Protein 2QPW (pdb70)

Solvent-accessible surface area: 9317 Å² total; per-residue (Å²): 188,115,145,79,141,124,124,102,114,81,82,39,57,67,94,91,6,13,127,84,4,74,186,50,40,44,137,31,7,128,10,109,51,1,68,69,54,133,46,23,0,0,0,45,3,47,91,94,5,142,145,38,90,93,9,37,47,10,65,20,48,109,55,123,104,103,100,13,125,36,96,71,35,15,27,84,1,94,33,64,160,108,25,165,20,2,13,4,1,41,70,34,108,97,7,40,19,3,18,2,5,12,44,5,85,110,21,64,71,25,8,0,46,14,45,90,62,138,112,23,15,34,5,60,2,76,100,91,3,45,73,56,84,18,0,11,0,80,115,93,64,188,98,135,103,182,214

Structure (mmCIF, N/CA/C/O backbone):
data_2QPW
#
_entry.id   2QPW
#
_cell.length_a   36.462
_cell.length_b   51.196
_cell.length_c   70.887
_cell.angle_alpha   90.00
_cell.angle_beta   90.00
_cell.angle_gamma   90.00
#
_symmetry.space_group_name_H-M   'P 21 21 21'
#
loop_
_entity.id
_entity.type
_entity.pdbx_description
1 polymer 'PR domain zinc finger protein 2'
2 water water
#
loop_
_atom_site.group_PDB
_atom_site.id
_atom_site.type_symbol
_atom_site.label_atom_id
_atom_site.label_alt_id
_atom_site.label_comp_id
_atom_site.label_asym_id
_atom_site.label_entity_id
_atom_site.label_seq_id
_atom_site.pdbx_PDB_ins_code
_atom_site.Cartn_x
_atom_site.Cartn_y
_atom_site.Cartn_z
_atom_site.occupancy
_atom_site.B_iso_or_equiv
_atom_site.auth_seq_id
_atom_site.auth_comp_id
_atom_site.auth_asym_id
_atom_site.auth_atom_id
_atom_site.pdbx_PDB_model_num
ATOM 1 N N . ASN A 1 3 ? 13.813 17.506 -4.902 1.00 39.07 1 ASN A N 1
ATOM 2 C CA . ASN A 1 3 ? 14.063 18.109 -3.547 1.00 38.65 1 ASN A CA 1
ATOM 3 C C . ASN A 1 3 ? 13.394 19.468 -3.368 1.00 37.59 1 ASN A C 1
ATOM 4 O O . ASN A 1 3 ? 13.806 20.271 -2.508 1.00 37.66 1 ASN A O 1
ATOM 9 N N . GLN A 1 4 ? 12.367 19.725 -4.182 1.00 35.82 2 GLN A N 1
ATOM 10 C CA . GLN A 1 4 ? 11.805 21.070 -4.266 1.00 33.14 2 GLN A CA 1
ATOM 11 C C . GLN A 1 4 ? 10.349 21.069 -4.756 1.00 30.77 2 GLN A C 1
ATOM 12 O O . GLN A 1 4 ? 10.048 20.424 -5.773 1.00 30.57 2 GLN A O 1
ATOM 18 N N . ASN A 1 5 ? 9.457 21.759 -4.019 1.00 27.51 3 ASN A N 1
ATOM 19 C CA . ASN A 1 5 ? 8.126 22.138 -4.549 1.00 24.70 3 ASN A CA 1
ATOM 20 C C . ASN A 1 5 ? 8.285 23.388 -5.427 1.00 23.46 3 ASN A C 1
ATOM 21 O O . ASN A 1 5 ? 8.101 24.498 -4.949 1.00 21.72 3 ASN A O 1
ATOM 26 N N . THR A 1 6 ? 8.627 23.221 -6.701 1.00 22.71 4 THR A N 1
ATOM 27 C CA . THR A 1 6 ? 8.755 24.355 -7.631 1.00 22.62 4 THR A CA 1
ATOM 28 C C . THR A 1 6 ? 8.006 24.038 -8.936 1.00 21.67 4 THR A C 1
ATOM 29 O O . THR A 1 6 ? 7.370 22.963 -9.060 1.00 21.11 4 THR A O 1
ATOM 33 N N . THR A 1 7 ? 8.090 24.951 -9.898 1.00 21.03 5 THR A N 1
ATOM 34 C CA . THR A 1 7 ? 7.464 24.776 -11.208 1.00 20.78 5 THR A CA 1
ATOM 35 C C . THR A 1 7 ? 8.341 24.050 -12.266 1.00 21.13 5 THR A C 1
ATOM 36 O O . THR A 1 7 ? 7.877 23.782 -13.390 1.00 19.84 5 THR A O 1
ATOM 40 N N . GLU A 1 8 ? 9.601 23.759 -11.942 1.00 21.89 6 GLU A N 1
ATOM 41 C CA . GLU A 1 8 ? 10.452 23.009 -12.913 1.00 23.06 6 GLU A CA 1
ATOM 42 C C . GLU A 1 8 ? 9.886 21.595 -13.145 1.00 22.38 6 GLU A C 1
ATOM 43 O O . GLU A 1 8 ? 9.432 20.919 -12.195 1.00 21.16 6 GLU A O 1
ATOM 49 N N . PRO A 1 9 ? 9.843 21.162 -14.414 1.00 23.80 7 PRO A N 1
ATOM 50 C CA . PRO A 1 9 ? 9.361 19.812 -14.748 1.00 24.70 7 PRO A CA 1
ATOM 51 C C . PRO A 1 9 ? 10.118 18.694 -14.036 1.00 26.43 7 PRO A C 1
ATOM 52 O O . PRO A 1 9 ? 11.343 18.785 -13.874 1.00 26.31 7 PRO A O 1
ATOM 56 N N . VAL A 1 10 ? 9.396 17.641 -13.642 1.00 27.27 8 VAL A N 1
ATOM 57 C CA . VAL A 1 10 ? 10.021 16.460 -13.022 1.00 30.47 8 VAL A CA 1
ATOM 58 C C . VAL A 1 10 ? 10.298 15.407 -14.106 1.00 31.32 8 VAL A C 1
ATOM 59 O O . VAL A 1 10 ? 9.446 15.151 -14.973 1.00 32.18 8 VAL A O 1
ATOM 63 N N . ALA A 1 11 ? 11.487 14.818 -14.056 1.00 32.73 9 ALA A N 1
ATOM 64 C CA . ALA A 1 11 ? 11.954 13.928 -15.135 1.00 33.70 9 ALA A CA 1
ATOM 65 C C . ALA A 1 11 ? 11.492 12.477 -15.014 1.00 33.86 9 ALA A C 1
ATOM 66 O O . ALA A 1 11 ? 11.409 11.774 -16.026 1.00 34.55 9 ALA A O 1
ATOM 68 N N . ALA A 1 12 ? 11.199 12.035 -13.787 1.00 33.98 10 ALA A N 1
ATOM 69 C CA . ALA A 1 12 ? 10.829 10.636 -13.510 1.00 33.21 10 ALA A CA 1
ATOM 70 C C . ALA A 1 12 ? 9.859 10.547 -12.314 1.00 32.36 10 ALA A C 1
ATOM 71 O O . ALA A 1 12 ? 10.015 11.268 -11.320 1.00 32.65 10 ALA A O 1
ATOM 73 N N . THR A 1 13 ? 8.847 9.694 -12.427 1.00 30.78 11 THR A N 1
ATOM 74 C CA . THR A 1 13 ? 7.914 9.453 -11.321 1.00 28.88 11 THR A CA 1
ATOM 75 C C . THR A 1 13 ? 7.750 7.948 -11.081 1.00 27.81 11 THR A C 1
ATOM 76 O O . THR A 1 13 ? 7.595 7.177 -12.042 1.00 28.30 11 THR A O 1
ATOM 80 N N . GLU A 1 14 ? 7.782 7.526 -9.814 1.00 25.88 12 GLU A N 1
ATOM 81 C CA . GLU A 1 14 ? 7.545 6.131 -9.450 1.00 24.70 12 GLU A CA 1
ATOM 82 C C . GLU A 1 14 ? 6.196 6.036 -8.750 1.00 24.67 12 GLU A C 1
ATOM 83 O O . GLU A 1 14 ? 6.004 6.673 -7.698 1.00 23.80 12 GLU A O 1
ATOM 89 N N . THR A 1 15 ? 5.266 5.244 -9.303 1.00 23.23 13 THR A N 1
ATOM 90 C CA . THR A 1 15 ? 3.925 5.064 -8.703 1.00 23.44 13 THR A CA 1
ATOM 91 C C . THR A 1 15 ? 3.682 3.666 -8.106 1.00 22.90 13 THR A C 1
ATOM 92 O O . THR A 1 15 ? 4.509 2.777 -8.292 1.00 23.46 13 THR A O 1
ATOM 96 N N . LEU A 1 16 ? 2.567 3.469 -7.385 1.00 22.46 14 LEU A N 1
ATOM 97 C CA . LEU A 1 16 ? 2.262 2.130 -6.843 1.00 22.13 14 LEU A CA 1
ATOM 98 C C . LEU A 1 16 ? 2.167 1.063 -7.937 1.00 23.53 14 LEU A C 1
ATOM 99 O O . LEU A 1 16 ? 2.550 -0.107 -7.731 1.00 23.34 14 LEU A O 1
ATOM 104 N N . ALA A 1 17 ? 1.682 1.472 -9.112 1.00 24.18 15 ALA A N 1
ATOM 105 C CA . ALA A 1 17 ? 1.582 0.553 -10.239 1.00 26.17 15 ALA A CA 1
ATOM 106 C C . ALA A 1 17 ? 2.910 -0.088 -10.624 1.00 26.25 15 ALA A C 1
ATOM 107 O O . ALA A 1 17 ? 2.895 -1.198 -11.147 1.00 27.98 15 ALA A O 1
ATOM 109 N N . GLU A 1 18 ? 4.050 0.573 -10.368 1.00 26.76 16 GLU A N 1
ATOM 110 C CA . GLU A 1 18 ? 5.355 0.008 -10.753 1.00 27.10 16 GLU A CA 1
ATOM 111 C C 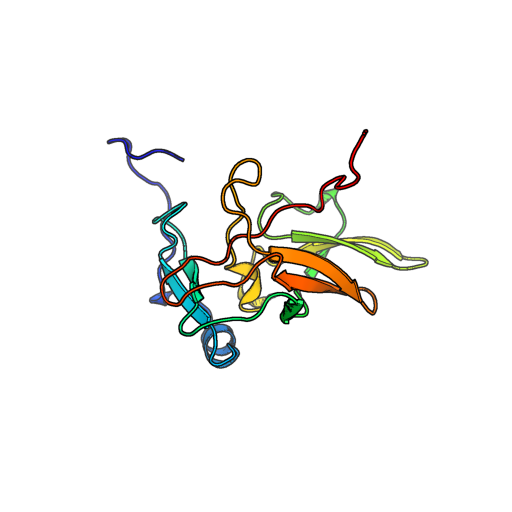. GLU A 1 18 ? 6.099 -0.859 -9.723 1.00 25.10 16 GLU A C 1
ATOM 112 O O . GLU A 1 18 ? 7.224 -1.308 -9.984 1.00 25.77 16 GLU A O 1
ATOM 118 N N . VAL A 1 19 ? 5.508 -1.063 -8.559 1.00 21.25 17 VAL A N 1
ATOM 119 C CA . VAL A 1 19 ? 6.176 -1.875 -7.546 1.00 18.98 17 VAL A CA 1
ATOM 120 C C . VAL A 1 19 ? 6.008 -3.352 -7.993 1.00 19.05 17 VAL A C 1
ATOM 121 O O . VAL A 1 19 ? 4.905 -3.714 -8.458 1.00 19.44 17 VAL A O 1
ATOM 125 N N . PRO A 1 20 ? 7.078 -4.177 -7.890 1.00 18.72 18 PRO A N 1
ATOM 126 C CA . PRO A 1 20 ? 6.904 -5.612 -8.219 1.00 18.30 18 PRO A CA 1
ATOM 127 C C . PRO A 1 20 ? 5.786 -6.261 -7.392 1.00 19.03 18 PRO A C 1
ATOM 128 O O . PRO A 1 20 ? 5.663 -5.988 -6.199 1.00 18.25 18 PRO A O 1
ATOM 132 N N . GLU A 1 21 ? 4.971 -7.128 -8.017 1.00 19.97 19 GLU A N 1
ATOM 133 C CA . GLU A 1 21 ? 3.897 -7.798 -7.298 1.00 21.38 19 GLU A CA 1
ATOM 134 C C . GLU A 1 21 ? 4.384 -8.554 -6.071 1.00 19.49 19 GLU A C 1
ATOM 135 O O . GLU A 1 21 ? 3.752 -8.514 -5.015 1.00 19.96 19 GLU A O 1
ATOM 141 N N . HIS A 1 22 ? 5.507 -9.271 -6.181 1.00 19.49 20 HIS A N 1
ATOM 142 C CA . HIS A 1 22 ? 5.965 -10.051 -5.029 1.00 18.45 20 HIS A CA 1
ATOM 143 C C . HIS A 1 22 ? 6.436 -9.178 -3.870 1.00 17.71 20 HIS A C 1
ATOM 144 O O . HIS A 1 22 ? 6.383 -9.604 -2.699 1.00 16.46 20 HIS A O 1
ATOM 151 N N . VAL A 1 23 ? 6.843 -7.944 -4.174 1.00 16.39 21 VAL A N 1
ATOM 152 C CA . VAL A 1 23 ? 7.226 -7.019 -3.095 1.00 17.00 21 VAL A CA 1
ATOM 153 C C . VAL A 1 23 ? 6.010 -6.568 -2.267 1.00 17.36 21 VAL A C 1
ATOM 154 O O . VAL A 1 23 ? 6.033 -6.579 -1.011 1.00 16.68 21 VAL A O 1
ATOM 158 N N . LEU A 1 24 ? 4.916 -6.242 -2.962 1.00 18.47 22 LEU A N 1
ATOM 159 C CA . LEU A 1 24 ? 3.634 -5.918 -2.280 1.00 19.99 22 LEU A CA 1
ATOM 160 C C . LEU A 1 24 ? 3.072 -7.040 -1.411 1.00 20.41 22 LEU A C 1
ATOM 161 O O . LEU A 1 24 ? 2.506 -6.782 -0.323 1.00 19.94 22 LEU A O 1
ATOM 166 N N . ARG A 1 25 ? 3.242 -8.296 -1.857 1.00 20.07 23 ARG A N 1
ATOM 167 C CA . ARG A 1 25 ? 2.692 -9.440 -1.101 1.00 21.69 23 ARG A CA 1
ATOM 168 C C . ARG A 1 25 ? 3.440 -9.721 0.180 1.00 21.35 23 ARG A C 1
ATOM 169 O O . ARG A 1 25 ? 2.946 -10.425 1.080 1.00 22.25 23 ARG A O 1
ATOM 177 N N . GLY A 1 26 ? 4.667 -9.193 0.260 1.00 19.94 24 GLY A N 1
ATOM 178 C CA . GLY A 1 26 ? 5.536 -9.452 1.377 1.00 20.49 24 GLY A CA 1
ATOM 179 C C . GLY A 1 26 ? 5.469 -8.579 2.621 1.00 21.10 24 GLY A C 1
ATOM 180 O O . GLY A 1 26 ? 6.166 -8.883 3.587 1.00 22.35 24 GLY A O 1
ATOM 181 N N . LEU A 1 27 ? 4.655 -7.505 2.618 1.00 20.48 25 LEU A N 1
ATOM 182 C CA . LEU A 1 27 ? 4.625 -6.558 3.741 1.00 21.01 25 LEU A CA 1
ATOM 183 C C . LEU A 1 27 ? 3.942 -7.182 4.985 1.00 20.14 25 LEU A C 1
ATOM 184 O O . LEU A 1 27 ? 2.982 -7.980 4.842 1.00 19.24 25 LEU A O 1
ATOM 189 N N . PRO A 1 28 ? 4.417 -6.838 6.201 1.00 18.72 26 PRO A N 1
ATOM 190 C CA . PRO A 1 28 ? 3.641 -7.202 7.379 1.00 18.55 26 PRO A CA 1
ATOM 191 C C . PRO A 1 28 ? 2.460 -6.227 7.569 1.00 18.37 26 PRO A C 1
ATOM 192 O O . PRO A 1 28 ? 2.412 -5.188 6.923 1.00 17.06 26 PRO A O 1
ATOM 196 N N . GLU A 1 29 ? 1.528 -6.590 8.451 1.00 18.18 27 GLU A N 1
ATOM 197 C CA . GLU A 1 29 ? 0.300 -5.816 8.653 1.00 19.61 27 GLU A CA 1
ATOM 198 C C . GLU A 1 29 ? 0.549 -4.340 9.004 1.00 18.48 27 GLU A C 1
ATOM 199 O O . GLU A 1 29 ? -0.199 -3.479 8.529 1.00 19.84 27 GLU A O 1
ATOM 205 N N . GLU A 1 30 ? 1.576 -4.077 9.831 1.00 18.87 28 GLU A N 1
ATOM 206 C CA . GLU A 1 30 ? 1.919 -2.740 10.423 1.00 19.79 28 GLU A CA 1
ATOM 207 C C . GLU A 1 30 ? 2.248 -1.658 9.424 1.00 17.68 28 GLU A C 1
ATOM 208 O O . GLU A 1 30 ? 2.315 -0.472 9.805 1.00 17.41 28 GLU A O 1
ATOM 214 N N . VAL A 1 31 ? 2.559 -2.052 8.182 1.00 16.52 29 VAL A N 1
ATOM 215 C CA . VAL A 1 31 ? 2.987 -1.084 7.163 1.00 16.89 29 VAL A CA 1
ATOM 216 C C . VAL A 1 31 ? 2.247 -1.210 5.824 1.00 17.17 29 VAL A C 1
ATOM 217 O O . VAL A 1 31 ? 1.655 -2.281 5.515 1.00 17.31 29 VAL A O 1
ATOM 221 N N . ARG A 1 32 ? 2.273 -0.127 5.038 1.00 17.28 30 ARG A N 1
ATOM 222 C CA . ARG A 1 32 ? 1.741 -0.141 3.654 1.00 17.75 30 ARG A CA 1
ATOM 223 C C . ARG A 1 32 ? 2.626 0.722 2.767 1.00 17.92 30 ARG A C 1
ATOM 224 O O . ARG A 1 32 ? 3.311 1.633 3.267 1.00 17.90 30 ARG A O 1
ATOM 232 N N . LEU A 1 33 ? 2.605 0.457 1.457 1.00 18.22 31 LEU A N 1
ATOM 233 C CA . LEU A 1 33 ? 3.297 1.327 0.472 1.00 19.09 31 LEU A CA 1
ATOM 234 C C . LEU A 1 33 ? 2.368 2.425 -0.054 1.00 20.15 31 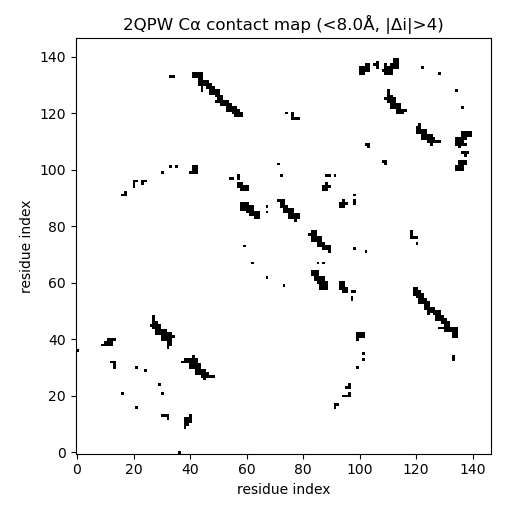LEU A C 1
ATOM 235 O O . LEU A 1 33 ? 1.190 2.149 -0.370 1.00 20.45 31 LEU A O 1
ATOM 240 N N . PHE A 1 34 ? 2.882 3.656 -0.163 1.00 19.29 32 PHE A N 1
ATOM 241 C CA . PHE A 1 34 ? 2.076 4.806 -0.562 1.00 20.27 32 PHE A CA 1
ATOM 242 C C . PHE A 1 34 ? 3.040 5.930 -0.895 1.00 19.71 32 PHE A C 1
ATOM 243 O O . PHE A 1 34 ? 4.116 5.992 -0.289 1.00 19.61 32 PHE A O 1
ATOM 251 N N . PRO A 1 35 ? 2.696 6.822 -1.878 1.00 19.69 33 PRO A N 1
ATOM 252 C CA . PRO A 1 35 ? 3.626 7.940 -2.170 1.00 18.58 33 PRO A CA 1
ATOM 253 C C . PRO A 1 35 ? 4.267 8.623 -0.929 1.00 18.90 33 PRO A C 1
ATOM 254 O O . PRO A 1 35 ? 3.565 8.887 0.071 1.00 18.94 33 PRO A O 1
ATOM 258 N N . SER A 1 36 ? 5.578 8.886 -0.975 1.00 17.09 34 SER A N 1
ATOM 259 C CA . SER A 1 36 ? 6.304 9.482 0.159 1.00 18.49 34 SER A CA 1
ATOM 260 C C . SER A 1 36 ? 5.889 10.945 0.330 1.00 18.78 34 SER A C 1
ATOM 261 O O . SER A 1 36 ? 5.630 11.592 -0.663 1.00 21.18 34 SER A O 1
ATOM 264 N N . ALA A 1 37 ? 5.778 11.440 1.554 1.00 19.07 35 ALA A N 1
ATOM 265 C CA . ALA A 1 37 ? 5.532 12.894 1.755 1.00 19.64 35 ALA A CA 1
ATOM 266 C C . ALA A 1 37 ? 6.840 13.683 1.662 1.00 19.90 35 ALA A C 1
ATOM 267 O O . ALA A 1 37 ? 6.843 14.888 1.313 1.00 20.45 35 ALA A O 1
ATOM 269 N N . VAL A 1 38 ? 7.950 13.031 2.006 1.00 19.54 36 VAL A N 1
ATOM 270 C CA . VAL A 1 38 ? 9.299 13.638 1.854 1.00 20.30 36 VAL A CA 1
ATOM 271 C C . VAL A 1 38 ? 9.673 13.913 0.369 1.00 20.45 36 VAL A C 1
ATOM 272 O O . VAL A 1 38 ? 10.240 14.955 0.068 1.00 21.35 36 VAL A O 1
ATOM 276 N N . ASP A 1 39 ? 9.323 12.996 -0.546 1.00 20.75 37 ASP A N 1
ATOM 277 C CA . ASP A 1 39 ? 9.518 13.134 -1.993 1.00 20.15 37 ASP A CA 1
ATOM 278 C C . ASP A 1 39 ? 8.327 12.455 -2.674 1.00 20.15 37 ASP A C 1
ATOM 279 O O . ASP A 1 39 ? 8.299 11.240 -2.853 1.00 18.46 37 ASP A O 1
ATOM 284 N N . LYS A 1 40 ? 7.302 13.244 -3.016 1.00 20.43 38 LYS A N 1
ATOM 285 C CA . LYS A 1 40 ? 6.082 12.634 -3.537 1.00 20.82 38 LYS A CA 1
ATOM 286 C C . LYS A 1 40 ? 6.254 12.056 -4.940 1.00 19.58 38 LYS A C 1
ATOM 287 O O . LYS A 1 40 ? 5.328 11.440 -5.425 1.00 19.33 38 LYS A O 1
ATOM 293 N N . THR A 1 41 ? 7.429 12.220 -5.556 1.00 19.23 39 THR A N 1
ATOM 294 C CA . THR A 1 41 ? 7.702 11.605 -6.891 1.00 19.83 39 THR A CA 1
ATOM 295 C C . THR A 1 41 ? 8.143 10.136 -6.756 1.00 20.45 39 THR A C 1
ATOM 296 O O . THR A 1 41 ? 8.333 9.424 -7.781 1.00 20.86 39 THR A O 1
ATOM 300 N N . ARG A 1 42 ? 8.301 9.683 -5.500 1.00 19.35 40 ARG A N 1
ATOM 301 C CA . ARG A 1 42 ? 8.615 8.257 -5.212 1.00 19.69 40 ARG A CA 1
ATOM 302 C C . ARG A 1 42 ? 7.689 7.578 -4.184 1.00 18.66 40 ARG A C 1
ATOM 303 O O . ARG A 1 42 ? 6.945 8.252 -3.447 1.00 17.85 40 ARG A O 1
ATOM 311 N N . ILE A 1 43 ? 7.707 6.241 -4.164 1.00 17.85 41 ILE A N 1
ATOM 312 C CA . ILE A 1 43 ? 6.922 5.482 -3.206 1.00 16.40 41 ILE A CA 1
ATOM 313 C C . ILE A 1 43 ? 7.678 5.429 -1.891 1.00 17.26 41 ILE A C 1
ATOM 314 O O . ILE A 1 43 ? 8.914 5.309 -1.887 1.00 17.03 41 ILE A O 1
ATOM 319 N N . GLY A 1 44 ? 6.932 5.540 -0.789 1.00 16.15 42 GLY A N 1
ATOM 320 C CA . GLY A 1 44 ? 7.475 5.414 0.578 1.00 14.84 42 GLY A CA 1
ATOM 321 C C . GLY A 1 44 ? 6.656 4.388 1.390 1.00 15.00 42 GLY A C 1
ATOM 322 O O . GLY A 1 44 ? 5.829 3.666 0.828 1.00 15.40 42 GLY A O 1
ATOM 323 N N . VAL A 1 45 ? 6.961 4.273 2.696 1.00 13.98 43 VAL A N 1
ATOM 324 C CA . VAL A 1 45 ? 6.357 3.272 3.587 1.00 14.82 43 VAL A CA 1
ATOM 325 C C . VAL A 1 45 ? 5.731 3.999 4.775 1.00 15.08 43 VAL A C 1
ATOM 326 O O . VAL A 1 45 ? 6.358 4.893 5.340 1.00 14.76 43 VAL A O 1
ATOM 330 N N . TRP A 1 46 ? 4.513 3.590 5.136 1.00 14.93 44 TRP A N 1
ATOM 331 C CA . TRP A 1 46 ? 3.695 4.268 6.171 1.00 16.04 44 TRP A CA 1
ATOM 332 C C . TRP A 1 46 ? 3.143 3.298 7.193 1.00 16.23 44 TRP A C 1
ATOM 333 O O . TRP A 1 46 ? 2.788 2.168 6.859 1.00 17.76 44 TRP A O 1
ATOM 344 N N . ALA A 1 47 ? 3.046 3.724 8.442 1.00 14.96 45 ALA A N 1
ATOM 345 C CA . ALA A 1 47 ? 2.465 2.847 9.491 1.00 15.18 45 ALA A CA 1
ATOM 346 C C . ALA A 1 47 ? 0.946 2.795 9.324 1.00 15.96 45 ALA A C 1
ATOM 347 O O . ALA A 1 47 ? 0.321 3.820 8.984 1.00 16.84 45 ALA A O 1
ATOM 349 N N . THR A 1 48 ? 0.374 1.607 9.522 1.00 17.60 46 THR A N 1
ATOM 350 C CA . THR A 1 48 ? -1.101 1.430 9.418 1.00 18.66 46 THR A CA 1
ATOM 351 C C . THR A 1 48 ? -1.764 1.341 10.796 1.00 18.99 46 THR A C 1
ATOM 352 O O . THR A 1 48 ? -3.024 1.384 10.926 1.00 20.04 46 THR A O 1
ATOM 356 N N . LYS A 1 49 ? -0.936 1.175 11.816 1.00 20.10 47 LYS A N 1
ATOM 357 C CA . LYS A 1 49 ? -1.373 0.958 13.198 1.00 21.98 47 LYS A CA 1
ATOM 358 C C . LYS A 1 49 ? -0.194 1.299 14.126 1.00 21.81 47 LYS A C 1
ATOM 359 O O . LYS A 1 49 ? 0.933 1.490 13.633 1.00 20.97 47 LYS A O 1
ATOM 365 N N . PRO A 1 50 ? -0.432 1.412 15.453 1.00 21.07 48 PRO A N 1
ATOM 366 C CA . PRO A 1 50 ? 0.701 1.753 16.353 1.00 20.95 48 PRO A CA 1
ATOM 367 C C . PRO A 1 50 ? 1.829 0.710 16.296 1.00 20.61 48 PRO A C 1
ATOM 368 O O . PRO A 1 50 ? 1.567 -0.513 16.326 1.00 21.62 48 PRO A O 1
ATOM 372 N N . ILE A 1 51 ? 3.063 1.202 16.201 1.00 20.50 49 ILE A N 1
ATOM 373 C CA . ILE A 1 51 ? 4.275 0.335 16.193 1.00 19.03 49 ILE A CA 1
ATOM 374 C C . ILE A 1 51 ? 5.089 0.714 17.444 1.00 20.20 49 ILE A C 1
ATOM 375 O O . ILE A 1 51 ? 5.422 1.883 17.634 1.00 19.85 49 ILE A O 1
ATOM 380 N N . LEU A 1 52 ? 5.384 -0.275 18.293 1.00 21.08 50 LEU A N 1
ATOM 381 C CA . LEU A 1 52 ? 6.192 -0.084 19.504 1.00 21.34 50 LEU A CA 1
ATOM 382 C C . LEU A 1 52 ? 7.665 0.271 19.226 1.00 21.16 50 LEU A C 1
ATOM 383 O O . LEU A 1 52 ? 8.230 -0.104 18.190 1.00 20.31 50 LEU A O 1
ATOM 388 N N . LY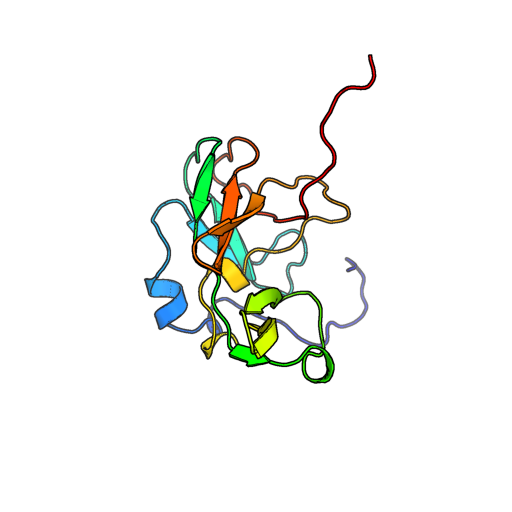S A 1 53 ? 8.283 0.985 20.155 1.00 21.05 51 LYS A N 1
ATOM 389 C CA . LYS A 1 53 ? 9.728 1.204 20.107 1.00 21.99 51 LYS A CA 1
ATOM 390 C C . LYS A 1 53 ? 10.430 -0.154 20.165 1.00 21.88 51 LYS A C 1
ATOM 3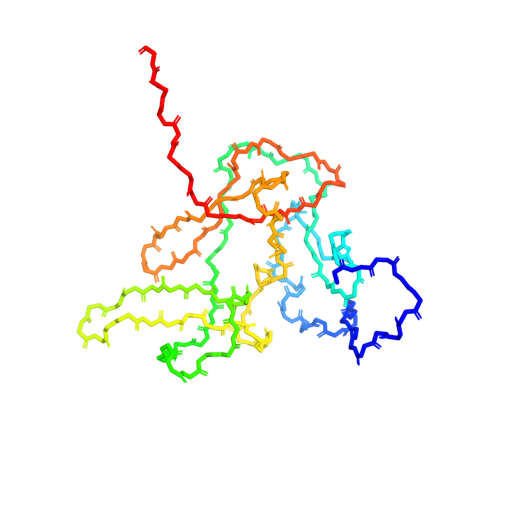91 O O . LYS A 1 53 ? 10.002 -1.062 20.903 1.00 22.39 51 LYS A O 1
ATOM 397 N N . GLY A 1 54 ? 11.524 -0.310 19.417 1.00 21.82 52 GLY A N 1
ATOM 398 C CA . GLY A 1 54 ? 12.226 -1.597 19.362 1.00 21.79 52 GLY A CA 1
ATOM 399 C C . GLY A 1 54 ? 11.761 -2.672 18.371 1.00 21.15 52 GLY A C 1
ATOM 400 O O . GLY A 1 54 ? 12.401 -3.731 18.268 1.00 23.16 52 GLY A O 1
ATOM 401 N N . LYS A 1 55 ? 10.700 -2.422 17.612 1.00 21.24 53 LYS A N 1
ATOM 402 C CA . LYS A 1 55 ? 10.230 -3.366 16.593 1.00 20.48 53 LYS A CA 1
ATOM 403 C C . LYS A 1 55 ? 11.250 -3.478 15.430 1.00 19.30 53 LYS A C 1
ATOM 404 O O . LYS A 1 55 ? 11.675 -2.449 14.901 1.00 19.01 53 LYS A O 1
ATOM 410 N N . LYS A 1 56 ? 11.602 -4.716 15.051 1.00 19.10 54 LYS A N 1
ATOM 411 C CA . LYS A 1 56 ? 12.590 -5.020 13.983 1.00 18.97 54 LYS A CA 1
ATOM 412 C C . LYS A 1 56 ? 11.937 -5.428 12.658 1.00 18.64 54 LYS A C 1
ATOM 413 O O . LYS A 1 56 ? 11.025 -6.262 12.631 1.00 19.06 54 LYS A O 1
ATOM 419 N N . PHE A 1 57 ? 12.417 -4.866 11.562 1.00 16.63 55 PHE A N 1
ATOM 420 C CA . PHE A 1 57 ? 11.957 -5.247 10.217 1.00 16.02 55 PHE A CA 1
ATOM 421 C C . PHE A 1 57 ? 13.159 -5.672 9.384 1.00 16.48 55 PHE A C 1
ATOM 422 O O . PHE A 1 57 ? 14.253 -5.141 9.582 1.00 15.74 55 PHE A O 1
ATOM 430 N N . GLY A 1 58 ? 12.947 -6.585 8.438 1.00 16.17 56 GLY A N 1
ATOM 431 C CA . GLY A 1 58 ? 14.032 -7.017 7.553 1.00 15.01 56 GLY A CA 1
ATOM 432 C C . GLY A 1 58 ? 14.121 -8.548 7.393 1.00 16.61 56 GLY A C 1
ATOM 433 O O . GLY A 1 58 ? 13.221 -9.277 7.826 1.00 16.35 56 GLY A O 1
ATOM 434 N N . PRO A 1 59 ? 15.206 -9.045 6.780 1.00 15.78 57 PRO A N 1
ATOM 435 C CA . PRO A 1 59 ? 16.380 -8.254 6.395 1.00 16.07 57 PRO A CA 1
ATOM 436 C C . PRO A 1 59 ? 16.193 -7.434 5.120 1.00 15.27 57 PRO A C 1
ATOM 437 O O . PRO A 1 59 ? 15.442 -7.840 4.215 1.00 15.44 57 PRO A O 1
ATOM 441 N N . PHE A 1 60 ? 16.952 -6.341 5.012 1.00 15.00 58 PHE A N 1
ATOM 442 C CA . PHE A 1 60 ? 17.156 -5.644 3.720 1.00 15.6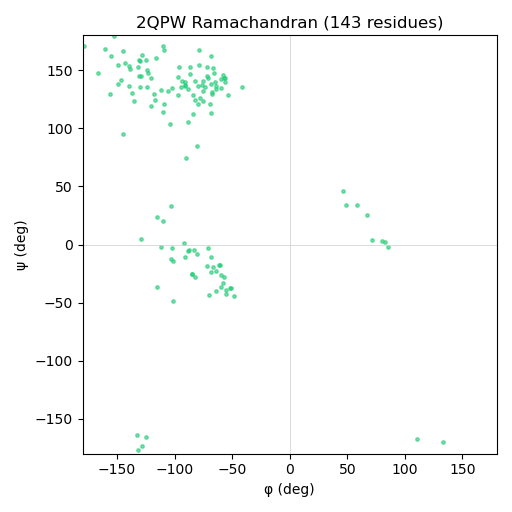5 58 PHE A CA 1
ATOM 443 C C . PHE A 1 60 ? 17.968 -6.556 2.804 1.00 15.83 58 PHE A C 1
ATOM 444 O O . PHE A 1 60 ? 19.030 -7.034 3.208 1.00 15.69 58 PHE A O 1
ATOM 452 N N . VAL A 1 61 ? 17.509 -6.783 1.563 1.00 15.71 59 VAL A N 1
ATOM 453 C CA . VAL A 1 61 ? 18.303 -7.600 0.591 1.00 16.45 59 VAL A CA 1
ATOM 454 C C . VAL A 1 61 ? 18.576 -6.868 -0.737 1.00 16.07 59 VAL A C 1
ATOM 455 O O . VAL A 1 61 ? 17.898 -5.897 -1.070 1.00 15.36 59 VAL A O 1
ATOM 459 N N . GLY A 1 62 ? 19.601 -7.317 -1.451 1.00 15.65 60 GLY A N 1
ATOM 460 C CA . GLY A 1 62 ? 20.007 -6.655 -2.712 1.00 15.71 60 GLY A CA 1
ATOM 461 C C . GLY A 1 62 ? 21.178 -7.414 -3.325 1.00 16.81 60 GLY A C 1
ATOM 462 O O . GLY A 1 62 ? 21.709 -8.316 -2.687 1.00 16.08 60 GLY A O 1
ATOM 463 N N . ASP A 1 63 ? 21.548 -7.056 -4.563 1.00 16.66 61 ASP A N 1
ATOM 464 C CA . ASP A 1 63 ? 22.685 -7.677 -5.275 1.00 18.15 61 ASP A CA 1
ATOM 465 C C . ASP A 1 63 ? 24.008 -7.295 -4.587 1.00 19.09 61 ASP A C 1
ATOM 466 O O . ASP A 1 63 ? 24.183 -6.140 -4.218 1.00 17.47 61 ASP A O 1
ATOM 471 N N . LYS A 1 64 ? 24.926 -8.246 -4.432 1.00 19.27 62 LYS A N 1
ATOM 472 C CA . LYS A 1 64 ? 26.292 -7.951 -3.903 1.00 21.78 62 LYS A CA 1
ATOM 473 C C . LYS A 1 64 ? 27.163 -7.362 -5.025 1.00 22.26 62 LYS A C 1
ATOM 474 O O . LYS A 1 64 ? 27.328 -8.006 -6.077 1.00 22.40 62 LYS A O 1
ATOM 480 N N . LYS A 1 65 ? 27.678 -6.150 -4.827 1.00 21.71 63 LYS A N 1
ATOM 481 C CA . LYS A 1 65 ? 28.507 -5.472 -5.832 1.00 22.69 63 LYS A CA 1
ATOM 482 C C . LYS A 1 65 ? 29.687 -4.756 -5.152 1.00 22.74 63 LYS A C 1
ATOM 483 O O . LYS A 1 65 ? 29.609 -4.393 -3.966 1.00 22.94 63 LYS A O 1
ATOM 489 N N . LYS A 1 66 ? 30.785 -4.564 -5.888 1.00 22.47 64 LYS A N 1
ATOM 490 C CA . LYS A 1 66 ? 31.895 -3.735 -5.354 1.00 23.74 64 LYS A CA 1
ATOM 491 C C . LYS A 1 66 ? 31.480 -2.261 -5.343 1.00 23.28 64 LYS A C 1
ATOM 492 O O . LYS A 1 66 ? 30.657 -1.838 -6.164 1.00 22.88 64 LYS A O 1
ATOM 498 N N . ARG A 1 67 ? 32.073 -1.480 -4.433 1.00 24.10 65 ARG A N 1
ATOM 499 C CA . ARG A 1 67 ? 31.753 -0.033 -4.358 1.00 25.61 65 ARG A CA 1
ATOM 500 C C . ARG A 1 67 ? 31.855 0.669 -5.716 1.00 26.19 65 ARG A C 1
ATOM 501 O O . ARG A 1 67 ? 31.053 1.578 -6.024 1.00 27.22 65 ARG A O 1
ATOM 509 N N . SER A 1 68 ? 32.849 0.275 -6.526 1.00 26.29 66 SER A N 1
ATOM 510 C CA . SER A 1 68 ? 33.078 0.914 -7.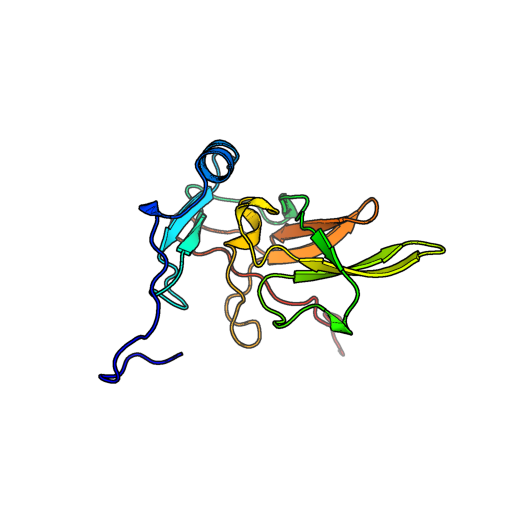832 1.00 26.79 66 SER A CA 1
ATOM 511 C C . SER A 1 68 ? 31.967 0.646 -8.871 1.00 27.48 66 SER A C 1
ATOM 512 O O . SER A 1 68 ? 31.946 1.272 -9.940 1.00 27.90 66 SER A O 1
ATOM 515 N N . GLN A 1 69 ? 31.063 -0.285 -8.572 1.00 27.67 67 GLN A N 1
ATOM 516 C CA . GLN A 1 69 ? 29.954 -0.647 -9.482 1.00 28.50 67 GLN A CA 1
ATOM 517 C C . GLN A 1 69 ? 28.612 -0.018 -9.092 1.00 29.34 67 GLN A C 1
ATOM 518 O O . GLN A 1 69 ? 27.651 -0.064 -9.868 1.00 29.02 67 GLN A O 1
ATOM 524 N N . VAL A 1 70 ? 28.509 0.512 -7.877 1.00 29.27 68 VAL A N 1
ATOM 525 C CA . VAL A 1 70 ? 27.237 1.107 -7.422 1.00 30.32 68 VAL A CA 1
ATOM 526 C C . VAL A 1 70 ? 27.245 2.615 -7.712 1.00 31.30 68 VAL A C 1
ATOM 527 O O . VAL A 1 70 ? 28.269 3.261 -7.563 1.00 32.40 68 VAL A O 1
ATOM 531 N N . LYS A 1 71 ? 26.100 3.153 -8.138 1.00 31.67 69 LYS A N 1
ATOM 532 C CA . LYS A 1 71 ? 26.001 4.536 -8.659 1.00 32.24 69 LYS A CA 1
ATOM 533 C C . LYS A 1 71 ? 25.201 5.512 -7.770 1.00 31.20 69 LYS A C 1
ATOM 534 O O . LYS A 1 71 ? 25.104 6.711 -8.083 1.00 31.83 69 LYS A O 1
ATOM 540 N N . ASN A 1 72 ? 24.652 5.021 -6.667 1.00 28.65 70 ASN A N 1
ATOM 541 C CA . ASN A 1 72 ? 23.964 5.896 -5.728 1.00 27.56 70 ASN A CA 1
ATOM 542 C C . ASN A 1 72 ? 24.185 5.419 -4.289 1.00 27.52 70 ASN A C 1
ATOM 543 O O . ASN A 1 72 ? 24.686 4.289 -4.068 1.00 27.01 70 ASN A O 1
ATOM 548 N N . ASN A 1 73 ? 23.848 6.272 -3.322 1.00 25.35 71 ASN A N 1
ATOM 549 C CA . ASN A 1 73 ? 23.934 5.916 -1.905 1.00 25.31 71 ASN A CA 1
ATOM 550 C C . ASN A 1 73 ? 22.539 5.893 -1.250 1.00 24.17 71 ASN A C 1
ATOM 551 O O . ASN A 1 73 ? 22.398 6.091 -0.030 1.00 24.58 71 ASN A O 1
ATOM 556 N N . VAL A 1 74 ? 21.504 5.692 -2.070 1.00 23.27 72 VAL A N 1
ATOM 557 C CA . VAL A 1 74 ? 20.117 5.768 -1.598 1.00 22.22 72 VAL A CA 1
ATOM 558 C C . VAL A 1 74 ? 19.506 4.368 -1.365 1.00 20.73 72 VAL A C 1
ATOM 559 O O . VAL A 1 74 ? 18.959 4.094 -0.296 1.00 22.32 72 VAL A O 1
ATOM 563 N N . TYR A 1 75 ? 19.659 3.484 -2.345 1.00 19.16 73 TYR A N 1
ATOM 564 C CA . TYR A 1 75 ? 19.026 2.169 -2.331 1.00 16.74 73 TYR A CA 1
ATOM 565 C C . TYR A 1 75 ? 20.017 1.029 -1.964 1.00 17.34 73 TYR A C 1
ATOM 566 O O . TYR A 1 75 ? 19.851 -0.099 -2.439 1.00 15.74 73 TYR A O 1
ATOM 575 N N . MET A 1 76 ? 21.000 1.322 -1.093 1.00 16.59 74 MET A N 1
ATOM 576 C CA . MET A 1 76 ? 22.081 0.373 -0.758 1.00 17.54 74 MET A CA 1
ATOM 577 C C . MET A 1 76 ? 22.622 0.526 0.663 1.00 17.07 74 MET A C 1
ATOM 578 O O . MET A 1 76 ? 22.545 1.616 1.254 1.00 16.73 74 MET A O 1
ATOM 583 N N . TRP A 1 77 ? 23.178 -0.569 1.184 1.00 15.38 75 TRP A N 1
ATOM 584 C CA . TRP A 1 77 ? 23.938 -0.581 2.449 1.00 16.16 75 TRP A CA 1
ATOM 585 C C . TRP A 1 77 ? 25.277 -1.298 2.211 1.00 16.99 75 TRP A C 1
ATOM 586 O O . TRP A 1 77 ? 25.389 -2.143 1.309 1.00 17.80 75 TRP A O 1
ATOM 597 N N . GLU A 1 78 ? 26.264 -1.015 3.059 1.00 17.88 76 GLU A N 1
ATOM 598 C CA . GLU A 1 78 ? 27.569 -1.731 2.958 1.00 19.10 76 GLU A CA 1
ATOM 599 C C . GLU A 1 78 ? 27.725 -2.755 4.068 1.00 18.11 76 GLU A C 1
ATOM 600 O O . GLU A 1 78 ? 27.454 -2.447 5.242 1.00 17.56 76 GLU A O 1
ATOM 606 N N . VAL A 1 79 ? 28.129 -3.981 3.709 1.00 17.01 77 VAL A N 1
ATOM 607 C CA . VAL A 1 79 ? 28.231 -5.075 4.673 1.00 16.89 77 VAL A CA 1
ATOM 608 C C . VAL A 1 79 ? 29.505 -5.839 4.341 1.00 16.39 77 VAL A C 1
ATOM 609 O O . VAL A 1 79 ? 29.777 -6.079 3.173 1.00 16.89 77 VAL A O 1
ATOM 613 N N . TYR A 1 80 ? 30.263 -6.198 5.365 1.00 15.95 78 TYR A N 1
ATOM 614 C CA . TYR A 1 80 ? 31.557 -6.898 5.199 1.00 16.71 78 TYR A CA 1
ATOM 615 C C . TYR A 1 80 ? 31.340 -8.397 5.157 1.00 16.68 78 TYR A C 1
ATOM 616 O O . TYR A 1 80 ? 30.640 -8.951 6.031 1.00 16.66 78 TYR A O 1
ATOM 625 N N . TYR A 1 81 ? 31.994 -9.055 4.188 1.00 17.22 79 TYR A N 1
ATOM 626 C CA . TYR A 1 81 ? 31.995 -10.536 4.101 1.00 17.19 79 TYR A CA 1
ATOM 627 C C . TYR A 1 81 ? 33.426 -11.086 4.189 1.00 17.36 79 TYR A C 1
ATOM 628 O O . TYR A 1 81 ? 34.242 -10.792 3.329 1.00 16.46 79 TYR A O 1
ATOM 637 N N . PRO A 1 82 ? 33.710 -11.906 5.203 1.00 17.95 80 PRO A N 1
ATOM 638 C CA . PRO A 1 82 ? 35.101 -12.412 5.400 1.00 18.30 80 PRO A CA 1
ATOM 639 C C . PRO A 1 82 ? 35.659 -13.065 4.142 1.00 17.24 80 PRO A C 1
ATOM 640 O O . PRO A 1 82 ? 34.983 -13.915 3.545 1.00 18.03 80 PRO A O 1
ATOM 644 N N . ASN A 1 83 ? 36.867 -12.648 3.721 1.00 17.13 81 ASN A N 1
ATOM 645 C CA . ASN A 1 83 ? 37.572 -13.237 2.558 1.00 17.04 81 ASN A CA 1
ATOM 646 C C . ASN A 1 83 ? 36.973 -12.908 1.183 1.00 16.88 81 ASN A C 1
ATOM 647 O O . ASN A 1 83 ? 37.471 -13.409 0.139 1.00 18.94 81 ASN A O 1
ATOM 652 N N . LEU A 1 84 ? 35.934 -12.052 1.193 1.00 16.79 82 LEU A N 1
ATOM 653 C CA . LEU A 1 84 ? 35.342 -11.434 -0.002 1.00 16.87 82 LEU A CA 1
ATOM 654 C C . LEU A 1 84 ? 35.526 -9.897 0.002 1.00 15.76 82 LEU A C 1
ATOM 655 O O . LEU A 1 84 ? 35.757 -9.293 -1.051 1.00 17.50 82 LEU A O 1
ATOM 660 N N . GLY A 1 85 ? 35.446 -9.297 1.185 1.00 16.01 83 GLY A N 1
ATOM 661 C CA . GLY A 1 85 ? 35.708 -7.865 1.375 1.00 16.89 83 GLY A CA 1
ATOM 662 C C . GLY A 1 85 ? 34.440 -7.053 1.709 1.00 16.62 83 GLY A C 1
ATOM 663 O O . GLY A 1 85 ? 33.426 -7.628 2.042 1.00 16.76 83 GLY A O 1
ATOM 664 N N . TRP A 1 86 ? 34.543 -5.726 1.635 1.00 16.38 84 TRP A N 1
ATOM 665 C CA . TRP A 1 86 ? 33.401 -4.819 1.811 1.00 17.72 84 TRP A CA 1
ATOM 666 C C . TRP A 1 86 ? 32.543 -4.850 0.554 1.00 18.33 84 TRP A C 1
ATOM 667 O O . TRP A 1 86 ? 33.053 -4.612 -0.554 1.00 19.28 84 TRP A O 1
ATOM 678 N N . MET A 1 87 ? 31.257 -5.171 0.712 1.00 17.31 85 MET A N 1
ATOM 679 C CA . MET A 1 87 ? 30.388 -5.271 -0.431 1.00 18.55 85 MET A CA 1
ATOM 680 C C . MET A 1 87 ? 29.177 -4.330 -0.285 1.00 18.53 85 MET A C 1
ATOM 681 O O . MET A 1 87 ? 28.771 -4.024 0.838 1.00 19.70 85 MET A O 1
ATOM 686 N N . CYS A 1 88 ? 28.685 -3.803 -1.399 1.00 18.32 86 CYS A N 1
ATOM 687 C CA . CYS A 1 88 ? 27.433 -3.021 -1.388 1.00 19.63 86 CYS A CA 1
ATOM 688 C C . CYS A 1 88 ? 26.288 -3.990 -1.641 1.00 19.74 86 CYS A C 1
ATOM 689 O O . CYS A 1 88 ? 26.391 -4.864 -2.523 1.00 20.92 86 CYS A O 1
ATOM 692 N N . ILE A 1 89 ? 25.202 -3.839 -0.877 1.00 17.76 87 ILE A N 1
ATOM 693 C CA . ILE A 1 89 ? 23.975 -4.645 -1.034 1.00 16.45 87 ILE A CA 1
ATOM 694 C C . ILE A 1 89 ? 22.978 -3.707 -1.744 1.00 16.31 87 ILE A C 1
ATOM 695 O O . ILE A 1 89 ? 22.467 -2.769 -1.108 1.00 14.88 87 ILE A O 1
ATOM 700 N N . ASP A 1 90 ? 22.782 -3.921 -3.046 1.00 15.98 88 ASP A N 1
ATOM 701 C CA . ASP A 1 90 ? 22.195 -2.905 -3.930 1.00 16.15 88 ASP A CA 1
ATOM 702 C C . ASP A 1 90 ? 20.779 -3.299 -4.377 1.00 16.22 88 ASP A C 1
ATOM 703 O O . ASP A 1 90 ? 20.600 -4.297 -5.098 1.00 16.83 88 ASP A O 1
ATOM 708 N N . ALA A 1 91 ? 19.791 -2.517 -3.936 1.00 16.30 89 ALA A N 1
ATOM 709 C CA . ALA A 1 91 ? 18.384 -2.732 -4.287 1.00 15.55 89 ALA A CA 1
ATOM 710 C C . ALA A 1 91 ? 17.878 -1.634 -5.230 1.00 16.43 89 ALA A C 1
ATOM 711 O O . ALA A 1 91 ? 16.664 -1.418 -5.346 1.00 15.71 89 ALA A O 1
ATOM 713 N N . THR A 1 92 ? 18.792 -0.935 -5.907 1.00 16.44 90 THR A N 1
ATOM 714 C CA . THR A 1 92 ? 18.393 0.066 -6.924 1.00 17.09 90 THR A CA 1
ATOM 715 C C . THR A 1 92 ? 17.342 -0.507 -7.907 1.00 17.44 90 THR A C 1
ATOM 716 O O . THR A 1 92 ? 16.336 0.159 -8.209 1.00 16.31 90 THR A O 1
ATOM 720 N N . ASP A 1 93 ? 17.573 -1.748 -8.364 1.00 17.33 91 ASP A N 1
ATOM 721 C CA . ASP A 1 93 ? 16.589 -2.519 -9.152 1.00 18.75 91 ASP A CA 1
ATOM 722 C C . ASP A 1 93 ? 15.624 -3.200 -8.156 1.00 17.63 91 ASP A C 1
ATOM 723 O O . ASP A 1 93 ? 16.019 -4.078 -7.399 1.00 16.27 91 ASP A O 1
ATOM 728 N N . PRO A 1 94 ? 14.350 -2.777 -8.134 1.00 18.31 92 PRO A N 1
ATOM 729 C CA . PRO A 1 94 ? 13.479 -3.320 -7.068 1.00 18.53 92 PRO A CA 1
ATOM 730 C C . PRO A 1 94 ? 13.172 -4.832 -7.157 1.00 18.01 92 PRO A C 1
ATOM 731 O O . PRO A 1 94 ? 12.792 -5.437 -6.150 1.00 17.87 92 PRO A O 1
ATOM 735 N N . GLU A 1 95 ? 13.355 -5.424 -8.333 1.00 17.82 93 GLU A N 1
ATOM 736 C CA . GLU A 1 95 ? 13.297 -6.886 -8.491 1.00 18.34 93 GLU A CA 1
ATOM 737 C C . GLU A 1 95 ? 14.341 -7.651 -7.675 1.00 18.17 93 GLU A C 1
ATOM 738 O O . GLU A 1 95 ? 14.209 -8.868 -7.479 1.00 18.76 93 GLU A O 1
ATOM 744 N N . LYS A 1 96 ? 15.391 -6.958 -7.214 1.00 16.66 94 LYS A N 1
ATOM 745 C CA . LYS A 1 96 ? 16.483 -7.580 -6.466 1.00 16.26 94 LYS A CA 1
ATOM 746 C C . LYS A 1 96 ? 16.352 -7.320 -4.968 1.00 16.20 94 LYS A C 1
ATOM 747 O O . LYS A 1 96 ? 17.165 -7.807 -4.186 1.00 16.45 94 LYS A O 1
ATOM 753 N N . GLY A 1 97 ? 15.346 -6.537 -4.578 1.00 15.60 95 GLY A N 1
ATOM 754 C CA . GLY A 1 97 ? 15.133 -6.186 -3.151 1.00 15.26 95 GLY A CA 1
ATOM 755 C C . GLY A 1 97 ? 13.735 -6.525 -2.621 1.00 15.90 95 GLY A C 1
ATOM 756 O O . GLY A 1 97 ? 13.002 -7.334 -3.222 1.00 16.40 95 GLY A O 1
ATOM 757 N N . ASN A 1 98 ? 13.390 -5.974 -1.457 1.00 15.05 96 ASN A N 1
ATOM 758 C CA . ASN A 1 98 ? 12.059 -6.177 -0.869 1.00 14.88 96 ASN A CA 1
ATOM 759 C C . ASN A 1 98 ? 11.459 -4.835 -0.410 1.00 14.11 96 ASN A C 1
ATOM 760 O O . ASN A 1 98 ? 11.940 -3.735 -0.824 1.00 12.92 96 ASN A O 1
ATOM 765 N N . TRP A 1 99 ? 10.418 -4.884 0.430 1.00 13.01 97 TRP A N 1
ATOM 766 C CA . TRP A 1 99 ? 9.744 -3.607 0.764 1.00 13.22 97 TRP A CA 1
ATOM 767 C C . TRP A 1 99 ? 10.619 -2.598 1.530 1.00 13.10 97 TRP A C 1
ATOM 768 O O . TRP A 1 99 ? 10.369 -1.363 1.454 1.00 14.18 97 TRP A O 1
ATOM 779 N N . LEU A 1 100 ? 11.665 -3.073 2.215 1.00 12.45 98 LEU A N 1
ATOM 780 C CA . LEU A 1 100 ? 12.589 -2.111 2.907 1.00 13.28 98 LEU A CA 1
ATOM 781 C C . LEU A 1 100 ? 13.263 -1.118 1.985 1.00 13.19 98 LEU A C 1
ATOM 782 O O . LEU A 1 100 ? 13.556 0.023 2.395 1.00 13.00 98 LEU A O 1
ATOM 787 N N . ARG A 1 101 ? 13.429 -1.499 0.715 1.00 13.08 99 ARG A N 1
ATOM 788 C CA . ARG A 1 101 ? 13.950 -0.571 -0.327 1.00 13.07 99 ARG A CA 1
ATOM 789 C C . ARG A 1 101 ? 13.190 0.775 -0.397 1.00 14.26 99 ARG A C 1
ATOM 790 O O . ARG A 1 101 ? 13.770 1.868 -0.643 1.00 15.09 99 ARG A O 1
ATOM 798 N N . TYR A 1 102 ? 11.885 0.690 -0.198 1.00 12.36 100 TYR A N 1
ATOM 799 C CA . TYR A 1 102 ? 10.984 1.854 -0.329 1.00 14.85 100 TYR A CA 1
ATOM 800 C C . TYR A 1 102 ? 10.956 2.788 0.897 1.00 14.71 100 TYR A C 1
ATOM 801 O O . TYR A 1 102 ? 10.332 3.867 0.833 1.00 15.63 100 TYR A O 1
ATOM 810 N N . VAL A 1 103 ? 11.593 2.393 2.014 1.00 13.31 101 VAL A N 1
ATOM 811 C CA . VAL A 1 103 ? 11.718 3.301 3.191 1.00 12.73 101 VAL A CA 1
ATOM 812 C C . VAL A 1 103 ? 12.654 4.476 2.839 1.00 12.50 101 VAL A C 1
ATOM 813 O O . VAL A 1 103 ? 13.884 4.294 2.595 1.00 12.99 101 VAL A O 1
ATOM 817 N N . ASN A 1 104 ? 12.082 5.674 2.777 1.00 13.87 102 ASN A N 1
ATOM 818 C CA A ASN A 1 104 ? 12.863 6.860 2.450 0.50 13.85 102 ASN A CA 1
ATOM 819 C CA B ASN A 1 104 ? 12.840 6.880 2.458 0.50 14.67 102 ASN A CA 1
ATOM 820 C C . ASN A 1 104 ? 13.802 7.284 3.587 1.00 14.61 102 ASN A C 1
ATOM 821 O O . ASN A 1 104 ? 13.617 6.892 4.734 1.00 14.88 102 ASN A O 1
ATOM 830 N N . TRP A 1 105 ? 14.814 8.111 3.263 1.00 14.92 103 TRP A N 1
ATOM 831 C CA . TRP A 1 105 ? 15.766 8.604 4.254 1.00 15.73 103 TRP A CA 1
ATOM 832 C C . TRP A 1 105 ? 15.268 9.939 4.855 1.00 16.01 103 TRP A C 1
ATOM 833 O O . TRP A 1 105 ? 14.763 10.817 4.132 1.00 16.34 103 TRP A O 1
ATOM 844 N N . ALA A 1 106 ? 15.452 10.091 6.170 1.00 15.90 104 ALA A N 1
ATOM 845 C CA . ALA A 1 106 ? 15.227 11.350 6.849 1.00 18.40 104 ALA A CA 1
ATOM 846 C C . ALA A 1 106 ? 16.249 12.371 6.345 1.00 20.77 104 ALA A C 1
ATOM 847 O O . ALA A 1 106 ? 17.347 11.989 5.951 1.00 21.30 104 ALA A O 1
ATOM 849 N N . CYS A 1 107 ? 15.851 13.651 6.294 1.00 23.46 105 CYS A N 1
ATOM 850 C CA A CYS A 1 107 ? 16.755 14.745 5.894 0.70 25.66 105 CYS A CA 1
ATOM 851 C CA B CYS A 1 107 ? 16.721 14.746 5.871 0.30 24.87 105 CYS A CA 1
ATOM 852 C C . CYS A 1 107 ? 17.553 15.184 7.077 1.00 25.74 105 CYS A C 1
ATOM 853 O O . CYS A 1 107 ? 16.973 15.740 8.045 1.00 28.09 105 CYS A O 1
ATOM 858 N N . SER A 1 108 ? 18.873 14.952 7.034 1.00 24.96 106 SER A N 1
ATOM 859 C CA . SER A 1 108 ? 19.767 15.250 8.167 1.00 26.60 106 SER A CA 1
ATOM 860 C C . SER A 1 108 ? 19.183 14.663 9.488 1.00 27.38 106 SER A C 1
ATOM 861 O O . SER A 1 108 ? 19.323 15.242 10.571 1.00 27.60 106 SER A O 1
ATOM 864 N N . GLY A 1 109 ? 18.512 13.527 9.382 1.00 27.36 107 GLY A N 1
ATOM 865 C CA . GLY A 1 109 ? 18.020 12.813 10.567 1.00 27.99 107 GLY A CA 1
ATOM 866 C C . GLY A 1 109 ? 16.714 13.307 11.126 1.00 28.43 107 GLY A C 1
ATOM 867 O O . GLY A 1 109 ? 16.266 12.805 12.185 1.00 30.57 107 GLY A O 1
ATOM 868 N N . GLU A 1 110 ? 16.108 14.305 10.469 1.00 29.39 108 GLU A N 1
ATOM 869 C CA . GLU A 1 110 ? 14.880 14.966 10.954 1.00 29.39 108 GLU A CA 1
ATOM 870 C C . GLU A 1 110 ? 13.649 14.077 10.890 1.00 28.48 108 GLU A C 1
ATOM 871 O O . GLU A 1 110 ? 13.225 13.609 9.809 1.00 29.78 108 GLU A O 1
ATOM 873 N N . GLU A 1 111 ? 13.044 13.853 12.038 1.00 25.81 109 GLU A N 1
ATOM 874 C CA . GLU A 1 111 ? 11.885 12.972 12.078 1.00 24.38 109 GLU A CA 1
ATOM 875 C C . GLU A 1 111 ? 12.320 11.539 11.751 1.00 22.21 109 GLU A C 1
ATOM 876 O O . GLU A 1 111 ? 11.512 10.760 11.282 1.00 22.09 109 GLU A O 1
ATOM 878 N N . GLN A 1 112 ? 13.586 11.200 12.002 1.00 20.68 110 GLN A N 1
ATOM 879 C CA . GLN A 1 112 ? 14.036 9.789 11.847 1.00 18.66 110 GLN A CA 1
ATOM 880 C C . GLN A 1 112 ? 13.275 8.956 12.856 1.00 17.66 110 GLN A C 1
ATOM 881 O O . GLN A 1 112 ? 13.186 9.361 14.034 1.00 17.36 110 GLN A O 1
ATOM 887 N N . ASN A 1 113 ? 12.730 7.808 12.436 1.00 16.43 111 ASN A N 1
ATOM 888 C CA . ASN A 1 113 ? 12.156 6.860 13.400 1.00 16.14 111 ASN A CA 1
ATOM 889 C C . ASN A 1 113 ? 12.665 5.418 13.243 1.00 16.67 111 ASN A C 1
ATOM 890 O O . ASN A 1 113 ? 12.176 4.512 13.949 1.00 16.62 111 ASN A O 1
ATOM 895 N N . LEU A 1 114 ? 13.624 5.206 12.326 1.00 14.57 112 LEU A N 1
ATOM 896 C CA . LEU A 1 114 ? 14.249 3.870 12.141 1.00 14.05 112 LEU A CA 1
ATOM 897 C C . LEU A 1 114 ? 15.761 4.014 12.177 1.00 15.50 112 LEU A C 1
ATOM 898 O O . LEU A 1 114 ? 16.274 5.031 11.682 1.00 15.63 112 LEU A O 1
ATOM 903 N N . PHE A 1 115 ? 16.464 3.013 12.727 1.00 15.37 113 PHE A N 1
ATOM 904 C CA . PHE A 1 115 ? 17.948 2.972 12.668 1.00 15.94 113 PHE A CA 1
ATOM 905 C C . PHE A 1 115 ? 18.409 1.585 12.218 1.00 15.65 113 PHE A C 1
ATOM 906 O O . PHE A 1 115 ? 17.683 0.587 12.436 1.00 16.24 113 PHE A O 1
ATOM 914 N N . PRO A 1 116 ? 19.603 1.511 11.578 1.00 15.92 114 PRO A N 1
ATOM 915 C CA . PRO A 1 116 ? 20.077 0.215 11.057 1.00 16.54 114 PRO A CA 1
ATOM 916 C C . PRO A 1 116 ? 20.844 -0.606 12.115 1.00 16.91 114 PRO A C 1
ATOM 917 O O . PRO A 1 116 ? 21.524 -0.055 12.976 1.00 16.97 114 PRO A O 1
ATOM 921 N N . LEU A 1 117 ? 20.716 -1.919 12.034 1.00 18.00 115 LEU A N 1
ATOM 922 C CA . LEU A 1 117 ? 21.545 -2.801 12.851 1.00 19.84 115 LEU A CA 1
ATOM 923 C C . LEU A 1 117 ? 21.853 -4.091 12.071 1.00 19.99 115 LEU A C 1
ATOM 924 O O . LEU A 1 117 ? 21.023 -4.581 11.287 1.00 19.25 115 LEU A O 1
ATOM 929 N N . GLU A 1 118 ? 23.070 -4.596 12.220 1.00 19.15 116 GLU A N 1
ATOM 930 C CA . GLU A 1 118 ? 23.488 -5.770 11.441 1.00 19.87 116 GLU A CA 1
ATOM 931 C C . GLU A 1 118 ? 23.311 -7.031 12.278 1.00 20.28 116 GLU A C 1
ATOM 932 O O . GLU A 1 118 ? 23.783 -7.069 13.416 1.00 20.10 116 GLU A O 1
ATOM 938 N N . ILE A 1 119 ? 22.634 -8.040 11.716 1.00 19.73 117 ILE A N 1
ATOM 939 C CA . ILE A 1 119 ? 22.483 -9.370 12.350 1.00 20.88 117 ILE A CA 1
ATOM 940 C C . ILE A 1 119 ? 22.689 -10.446 11.276 1.00 20.39 117 ILE A C 1
ATOM 941 O O . ILE A 1 119 ? 22.054 -10.391 10.196 1.00 19.14 117 ILE A O 1
ATOM 946 N N . ASN A 1 120 ? 23.546 -11.434 11.566 1.00 21.74 118 ASN A N 1
ATOM 947 C CA . ASN A 1 120 ? 23.922 -12.453 10.569 1.00 22.31 118 ASN A CA 1
ATOM 948 C C . ASN A 1 120 ? 24.286 -11.902 9.174 1.00 20.32 118 ASN A C 1
ATOM 949 O O . ASN A 1 120 ? 23.854 -12.427 8.121 1.00 18.97 118 ASN A O 1
ATOM 954 N N . ARG A 1 121 ? 25.116 -10.854 9.171 1.00 18.87 119 ARG A N 1
ATOM 955 C CA . ARG A 1 121 ? 25.610 -10.240 7.942 1.00 17.96 119 ARG A CA 1
ATOM 956 C C . ARG A 1 121 ? 24.508 -9.718 7.024 1.00 16.98 119 ARG A C 1
ATOM 957 O O . ARG A 1 121 ? 24.636 -9.766 5.784 1.00 16.85 119 ARG A O 1
ATOM 965 N N . ALA A 1 122 ? 23.435 -9.224 7.637 1.00 16.16 120 ALA A N 1
ATOM 966 C CA . ALA A 1 122 ? 22.388 -8.472 6.910 1.00 17.27 120 ALA A CA 1
ATOM 967 C C . ALA A 1 122 ? 21.915 -7.261 7.708 1.00 16.92 120 ALA A C 1
ATOM 968 O O . ALA A 1 122 ? 21.888 -7.292 8.941 1.00 16.71 120 ALA A O 1
ATOM 970 N N . ILE A 1 123 ? 21.466 -6.229 6.996 1.00 16.25 121 ILE A N 1
ATOM 971 C CA . ILE A 1 123 ? 20.901 -5.035 7.637 1.00 15.82 121 ILE A CA 1
ATOM 972 C C . ILE A 1 123 ? 19.414 -5.212 7.977 1.00 15.79 121 ILE A C 1
ATOM 973 O O . ILE A 1 123 ? 18.634 -5.602 7.110 1.00 15.79 121 ILE A O 1
ATOM 978 N N . TYR A 1 124 ? 19.045 -4.924 9.226 1.00 14.95 122 TYR A N 1
ATOM 979 C CA . TYR A 1 124 ? 17.635 -4.822 9.646 1.00 14.80 122 TYR A CA 1
ATOM 980 C C . TYR A 1 124 ? 17.385 -3.367 10.077 1.00 15.46 122 TYR A C 1
ATOM 981 O O . TYR A 1 124 ? 18.337 -2.641 10.409 1.00 15.93 122 TYR A O 1
ATOM 990 N N . TYR A 1 125 ? 16.118 -2.958 10.108 1.00 14.21 123 TYR A N 1
ATOM 991 C CA . TYR A 1 125 ? 15.735 -1.606 10.557 1.00 14.49 123 TYR A CA 1
ATOM 992 C C . TYR A 1 125 ? 14.981 -1.787 11.880 1.00 15.49 123 TYR A C 1
ATOM 993 O O . TYR A 1 125 ? 14.092 -2.669 11.973 1.00 16.94 123 TYR A O 1
ATOM 1002 N N . LYS A 1 126 ? 15.332 -0.997 12.894 1.00 16.65 124 LYS A N 1
ATOM 1003 C CA . LYS A 1 126 ? 14.671 -1.078 14.208 1.00 18.57 124 LYS A CA 1
ATOM 1004 C C . LYS A 1 126 ? 14.045 0.284 14.517 1.00 18.22 124 LYS A 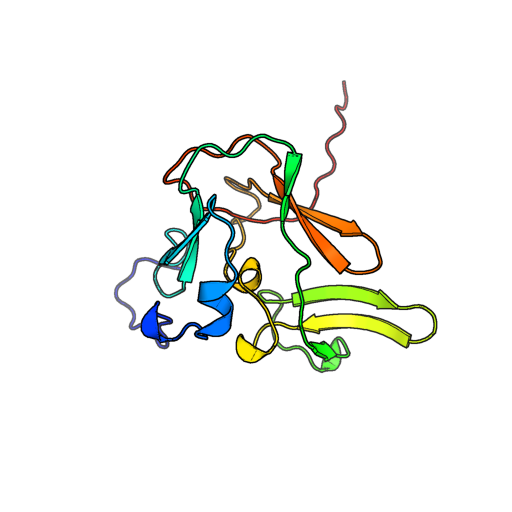C 1
ATOM 1005 O O . LYS A 1 126 ? 14.623 1.318 14.155 1.00 16.67 124 LYS A O 1
ATOM 1011 N N . THR A 1 127 ? 12.872 0.297 15.154 1.00 17.37 125 THR A N 1
ATOM 1012 C CA . THR A 1 127 ? 12.230 1.586 15.489 1.00 18.06 125 THR A CA 1
ATOM 1013 C C . THR A 1 127 ? 12.923 2.260 16.689 1.00 19.06 125 THR A C 1
ATOM 1014 O O . THR A 1 127 ? 13.179 1.636 17.747 1.00 18.90 125 THR A O 1
ATOM 1018 N N . LEU A 1 128 ? 13.213 3.549 16.501 1.00 19.79 126 LEU A N 1
ATOM 1019 C CA . LEU A 1 128 ? 13.952 4.383 17.438 1.00 21.82 126 LEU A CA 1
ATOM 1020 C C . LEU A 1 128 ? 13.006 4.949 18.497 1.00 21.83 126 LEU A C 1
ATOM 1021 O O . LEU A 1 128 ? 13.415 5.321 19.609 1.00 22.67 126 LEU A O 1
ATOM 1026 N N . LYS A 1 129 ? 11.733 5.059 18.116 1.00 21.20 127 LYS A N 1
ATOM 1027 C CA . LYS A 1 129 ? 10.674 5.646 18.935 1.00 22.37 127 LYS A CA 1
ATOM 1028 C C . LYS A 1 129 ? 9.377 5.030 18.443 1.00 21.82 127 LYS A C 1
ATOM 1029 O O . LYS A 1 129 ? 9.372 4.437 17.343 1.00 21.27 127 LYS A O 1
ATOM 1035 N N . PRO A 1 130 ? 8.288 5.108 19.241 1.00 21.95 128 PRO A N 1
ATOM 1036 C CA . PRO A 1 130 ? 6.977 4.653 18.747 1.00 21.68 128 PRO A CA 1
ATOM 1037 C C . PRO A 1 130 ? 6.517 5.375 17.478 1.00 21.61 128 PRO A C 1
ATOM 1038 O O . PRO A 1 130 ? 6.788 6.564 17.291 1.00 22.19 128 PRO A O 1
ATOM 1042 N N . ILE A 1 131 ? 5.818 4.652 16.605 1.00 20.89 129 ILE A N 1
ATOM 1043 C CA . ILE A 1 131 ? 5.282 5.260 15.378 1.00 20.11 129 ILE A CA 1
ATOM 1044 C C . ILE A 1 131 ? 3.763 5.185 15.370 1.00 20.87 129 ILE A C 1
ATOM 1045 O O . ILE A 1 131 ? 3.185 4.124 15.624 1.00 21.85 129 ILE A O 1
ATOM 1050 N N . ALA A 1 132 ? 3.130 6.325 15.115 1.00 20.57 130 ALA A N 1
ATOM 1051 C CA . ALA A 1 132 ? 1.638 6.391 15.081 1.00 21.30 130 ALA A CA 1
ATOM 1052 C C . ALA A 1 132 ? 1.064 6.044 13.711 1.00 21.53 130 ALA A C 1
ATOM 1053 O O . ALA A 1 132 ? 1.694 6.302 12.683 1.00 20.66 130 ALA A O 1
ATOM 1055 N N . PRO A 1 133 ? -0.189 5.519 13.664 1.00 22.01 131 PRO A N 1
ATOM 1056 C CA . PRO A 1 133 ? -0.774 5.264 12.345 1.00 21.26 131 PRO A CA 1
ATOM 1057 C C . PRO A 1 133 ? -0.819 6.547 11.487 1.00 20.51 131 PRO A C 1
ATOM 1058 O O . PRO A 1 133 ? -1.007 7.659 12.018 1.00 20.88 131 PRO A O 1
ATOM 1062 N N . GLY A 1 134 ? -0.596 6.407 10.185 1.00 19.24 132 GLY A N 1
ATOM 1063 C CA . GLY A 1 134 ? -0.521 7.577 9.290 1.00 20.22 132 GLY A CA 1
ATOM 1064 C C . GLY A 1 134 ? 0.806 8.350 9.275 1.00 19.81 132 GLY A C 1
ATOM 1065 O O . GLY A 1 134 ? 0.908 9.386 8.596 1.00 19.95 132 GLY A O 1
ATOM 1066 N N . GLU A 1 135 ? 1.821 7.882 10.027 1.00 20.12 133 GLU A N 1
ATOM 1067 C CA . GLU A 1 135 ? 3.172 8.512 9.999 1.00 19.63 133 GLU A CA 1
ATOM 1068 C C . GLU A 1 135 ? 4.103 7.753 9.034 1.00 17.14 133 GLU A C 1
ATOM 1069 O O . GLU A 1 135 ? 4.040 6.519 8.937 1.00 16.79 133 GLU A O 1
ATOM 1075 N N . GLU A 1 136 ? 4.971 8.495 8.354 1.00 16.16 134 GLU A N 1
ATOM 1076 C CA . GLU A 1 136 ? 5.928 7.896 7.373 1.00 16.13 134 GLU A CA 1
ATOM 1077 C C . GLU A 1 136 ? 7.115 7.275 8.112 1.00 14.83 134 GLU A C 1
ATOM 1078 O O . GLU A 1 136 ? 7.653 7.890 9.053 1.00 15.79 134 GLU A O 1
ATOM 1084 N N . LEU A 1 137 ? 7.513 6.068 7.686 1.00 13.75 135 LEU A N 1
ATOM 1085 C CA . LEU A 1 137 ? 8.746 5.437 8.181 1.00 13.55 135 LEU A CA 1
ATOM 1086 C C . LEU A 1 137 ? 9.949 6.071 7.467 1.00 13.16 135 LEU A C 1
ATOM 1087 O O . LEU A 1 137 ? 9.978 6.110 6.232 1.00 12.85 135 LEU A O 1
ATOM 1092 N N . LEU A 1 138 ? 10.909 6.554 8.260 1.00 14.23 136 LEU A N 1
ATOM 1093 C CA . LEU A 1 138 ? 12.124 7.255 7.748 1.00 13.14 136 LEU A CA 1
ATOM 1094 C C . LEU A 1 138 ? 13.386 6.762 8.449 1.00 14.12 136 LEU A C 1
ATOM 1095 O O . LEU A 1 138 ? 13.509 6.820 9.668 1.00 14.43 136 LEU A O 1
ATOM 1100 N N . VAL A 1 139 ? 14.335 6.294 7.656 1.00 13.05 137 VAL A N 1
ATOM 1101 C CA . VAL A 1 139 ? 15.599 5.744 8.216 1.00 12.71 137 VAL A CA 1
ATOM 1102 C C . VAL A 1 139 ? 16.695 6.810 8.210 1.00 13.57 137 VAL A C 1
ATOM 1103 O O . VAL A 1 139 ? 16.679 7.741 7.375 1.00 12.88 137 VAL A O 1
ATOM 1107 N N . TRP A 1 140 ? 17.645 6.694 9.134 1.00 14.20 138 TRP A N 1
ATOM 1108 C CA . TRP A 1 140 ? 18.893 7.500 9.036 1.00 15.30 138 TRP A CA 1
ATOM 1109 C C . TRP A 1 140 ? 20.000 6.698 9.755 1.00 16.56 138 TRP A C 1
ATOM 1110 O O . TRP A 1 140 ? 19.734 5.588 10.267 1.00 15.38 138 TRP A O 1
ATOM 1121 N N . TYR A 1 141 ? 21.228 7.232 9.792 1.00 16.24 139 TYR A N 1
ATOM 1122 C CA . TYR A 1 141 ? 22.319 6.544 10.486 1.00 16.88 139 TYR A CA 1
ATOM 1123 C C . TYR A 1 141 ? 22.139 6.512 12.002 1.00 18.40 139 TYR A C 1
ATOM 1124 O O . TYR A 1 141 ? 21.377 7.292 12.564 1.00 18.61 139 TYR A O 1
ATOM 1133 N N . ASN A 1 142 ? 22.872 5.618 12.665 1.00 18.95 140 ASN A N 1
ATOM 1134 C CA . ASN A 1 142 ? 23.078 5.691 14.115 1.00 21.46 140 ASN A CA 1
ATOM 1135 C C . ASN A 1 142 ? 23.863 6.941 14.542 1.00 23.75 140 ASN A C 1
ATOM 1136 O O . ASN A 1 142 ? 24.784 7.365 13.859 1.00 24.15 140 ASN A O 1
ATOM 1141 N N . GLY A 1 143 ? 23.457 7.548 15.646 1.00 27.49 141 GLY A N 1
ATOM 1142 C CA . GLY A 1 143 ? 24.168 8.739 16.180 1.00 32.45 141 GLY A CA 1
ATOM 1143 C C . GLY A 1 143 ? 24.934 8.461 17.467 1.00 35.52 141 GLY A C 1
ATOM 1144 O O . GLY A 1 143 ? 24.778 7.406 18.086 1.00 35.85 141 GLY A O 1
ATOM 1145 N N . GLU A 1 144 ? 25.801 9.391 17.868 1.00 38.81 142 GLU A N 1
ATOM 1146 C CA . GLU A 1 144 ? 26.491 9.219 19.153 1.00 41.83 142 GLU A CA 1
ATOM 1147 C C . GLU A 1 144 ? 25.620 9.831 20.247 1.00 42.96 142 GLU A C 1
ATOM 1148 O O . GLU A 1 144 ? 25.511 11.059 20.361 1.00 44.22 142 GLU A O 1
ATOM 1154 N N . ASP A 1 145 ? 24.979 8.945 21.018 1.00 43.89 143 ASP A N 1
ATOM 1155 C CA . ASP A 1 145 ? 23.857 9.293 21.900 1.00 43.85 143 ASP A CA 1
ATOM 1156 C C . ASP A 1 145 ? 24.2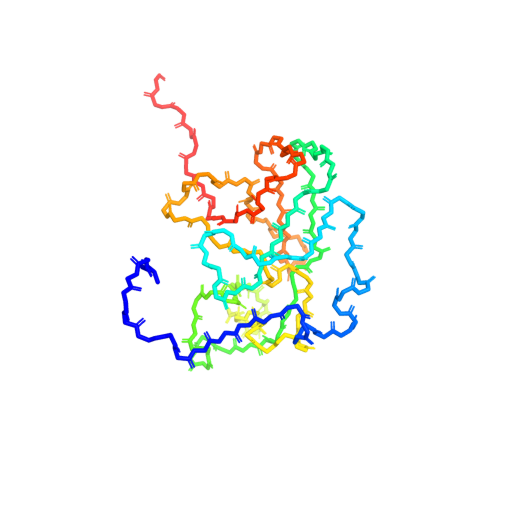16 9.686 23.345 1.00 43.82 143 ASP A C 1
ATOM 1157 O O . ASP A 1 145 ? 23.347 10.192 24.077 1.00 44.51 143 ASP A O 1
ATOM 1159 N N . ASN A 1 146 ? 25.473 9.482 23.751 1.00 42.74 144 ASN A N 1
ATOM 1160 C CA . ASN A 1 146 ? 25.857 9.599 25.170 1.00 41.61 144 ASN A CA 1
ATOM 1161 C C . ASN A 1 146 ? 25.921 11.042 25.703 1.00 40.04 144 ASN A C 1
ATOM 1162 O O . ASN A 1 146 ? 26.464 11.933 25.032 1.00 39.72 144 ASN A O 1
ATOM 1167 N N . PRO A 1 147 ? 25.368 11.271 26.912 1.00 37.68 145 PRO A N 1
ATOM 1168 C CA . PRO A 1 147 ? 25.259 12.630 27.465 1.00 36.61 145 PRO A CA 1
ATOM 1169 C C . PRO A 1 147 ? 26.547 13.165 28.154 1.00 34.21 145 PRO A C 1
ATOM 1170 O O . PRO A 1 147 ? 27.078 12.523 29.075 1.00 34.87 145 PRO A O 1
ATOM 1174 N N . GLU A 1 148 ? 27.033 14.323 27.699 1.00 31.27 146 GLU A N 1
ATOM 1175 C CA . GLU A 1 148 ? 28.221 14.960 28.282 1.00 28.37 146 GLU A CA 1
ATOM 1176 C C . GLU A 1 148 ? 27.837 15.914 29.421 1.00 26.62 146 GLU A C 1
ATOM 1177 O O . GLU A 1 148 ? 27.882 17.168 29.266 1.00 22.59 146 GLU A O 1
ATOM 1183 N N . ILE A 1 149 ? 27.471 15.299 30.555 1.00 24.53 147 ILE A N 1
ATOM 1184 C CA . ILE A 1 149 ? 27.038 16.025 31.737 1.00 24.00 147 ILE A CA 1
ATOM 1185 C C . ILE A 1 149 ? 27.540 15.314 32.975 1.00 25.39 147 ILE A C 1
ATOM 1186 O O . ILE A 1 149 ? 27.950 14.137 32.874 1.00 25.88 147 ILE A O 1
#

Organism: Homo sapiens (NCBI:txid9606)

Radius of gyration: 15.95 Å; Cα contacts (8 Å, |Δi|>4): 291; chains: 1; bounding box: 39×38×47 Å

Sequence (147 aa):
NQNTTEPVAATETLAEVPEHVLRGLPEEVRLFPSAVDKTRIGVWATKPILKGKKFGPFVGDKKKRSQVKNNVYMWEVYYPNLGWMCIDATDPEKGNWLRYVNNWACCSGEEQNLFPLEINRAIYYKTLKPIAPGEELLVWYNGEDNPEI

GO terms:
  GO:0001227 DNA-binding transcription repressor activity, RNA polymerase II-specific (F, IDA)
  GO:0043565 sequence-specific DNA binding (F, IDA)
  GO:0000122 negative regulation of transcription by RNA polymerase II (P, IDA)
  GO:0005634 nucleus (C, IDA)
  GO:0001228 DNA-binding transcription activator activity, RNA polymerase II-specific (F, IDA)
  GO:0045944 positive regulation of transcription by RNA polymerase II (P, IDA)
  GO:0000977 RNA polymerase II transcription regulatory region sequence-specific DNA binding (F, IMP)
  GO:0001228 DNA-binding transcription activator activity, RNA polymerase II-specific (F, IMP)
  GO:0005654 nucleoplasm (C, IDA)
  GO:0005515 protein binding (F, IPI)

CATH classification: 2.170.270.10

InterPro domains:
  IPR001214 SET domain [PF21549] (34-144)
  IPR001214 SET domain [PS50280] (28-141)
  IPR001214 SET domain [SM00317] (28-147)
  IPR009170 PR domain zinc finger protein 2 [PIRSF002395] (1-1718)
  IPR013087 Zinc finger C2H2-type [PF00096] (360-382)
  IPR013087 Zinc finger C2H2-type [PF00096] (390-412)
  IPR013087 Zinc finger C2H2-type [PF13912] (483-507)
  IPR013087 Zinc finger C2H2-type [PF13912] (1455-1473)
  IPR013087 Zinc finger C2H2-type [PS00028] (362-382)
  IPR013087 Zinc finger C2H2-type [PS00028] (392-412)
  IPR013087 Zinc finger C2H2-type [PS00028] (485-506)
  IPR013087 Zinc finger C2H2-type [PS00028] (1136-1156)
  IPR013087 Zinc finger C2H2-type [PS00028] (1164-1185)
  IPR013087 Zinc finger C2H2-type [PS00028] (1193-1214)
  IPR013087 Zinc finger C2H2-type [PS50157] (360-382)
  IPR013087 Zinc finger C2H2-type [PS50157] (390-412)
  IPR013087 Zinc finger C2H2-type [PS50157] (483-506)
  IPR013087 Zinc finger C2H2-type [PS50157] (1134-1161)
  IPR013087 Zinc finger C2H2-type [PS50157] (1162-1185)
  IPR013087 Zinc finger C2H2-type [PS50157] (1191-1214)

Foldseek 3Di:
DDPDDDDDDAAAAPVPQDPVQQVPDDPQKHWDQDPVHNSAIFMFGAAKDAAFDKADFWAADWAAPVPDDDDWQWDWWADPPVGITIGGCVPVVGTHNVSRHGADDVCPPAQWEWDDDPRTIMIGGRHMHHGPDTHHYDYDDDPDDPD

B-factor: mean 23.36, std 8.62, range [11.02, 64.92]

Secondary structure (DSSP, 8-state):
---SSSPPS----GGGS-HHHHHT--TTEEEEE-SS-TTSEEEEESS-B-TT-EE-----EEE-GGG---SSSEEEEEETTTEEEEEE-SSGGGS-GGGG-EEPBTTBT--EEEEEETTEEEEEESS-B-TTPBPEE----------

Nearest PDB structures (foldseek):
  2qpw-assembly1_A  TM=1.007E+00  e=5.638E-29  Homo sapiens
  2jv0-assembly1_A  TM=7.772E-01  e=5.510E-20  Homo sapiens
  6nm4-assembly2_B  TM=8.896E-01  e=5.095E-11  Homo sapiens
  3dal-assembly1_B-2  TM=8.335E-01  e=4.198E-10  Homo sapiens
  3dal-assembly1_A  TM=8.347E-01  e=5.857E-10  Homo sapiens